Protein AF-A0A526YST7-F1 (afdb_monomer)

Mean predicted aligned error: 5.04 Å

Solvent-accessible surface area (backbone atoms only — not comparable to full-atom values): 2818 Å² total; per-residue (Å²): 132,85,84,71,52,74,64,58,55,51,52,48,51,50,26,50,78,66,76,39,73,44,75,39,87,63,51,84,83,42,65,90,69,79,42,54,70,42,51,79,83,81,107

pLDDT: mean 84.12, std 10.34, range [46.53, 93.56]

Secondary structure (DSSP, 8-state):
-----HHHHHHHHHHHHTT--EE-S-GGGTGGGT--EE-TT--

Radius of gyration: 10.04 Å; Cα contacts (8 Å, |Δi|>4): 44; chains: 1; bounding box: 21×18×28 Å

Foldseek 3Di:
DDPQPPVVLVLLVVCVVVVHEAEDCPVVSCVPSPGHYDDPVVD

Sequence (43 aa):
GRTRGSADTLIAATAFVHDLILVTRNVADFDDTGVTVLDPWTI

Structure (mmCIF, N/CA/C/O backbone):
data_AF-A0A526YST7-F1
#
_entry.id   AF-A0A526YST7-F1
#
loop_
_atom_site.group_PDB
_atom_site.id
_atom_site.type_symbol
_atom_site.label_atom_id
_atom_site.label_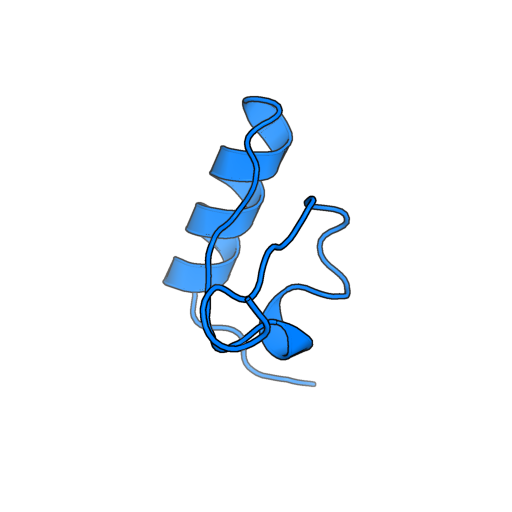alt_id
_atom_site.label_comp_id
_atom_site.label_asym_id
_atom_site.label_entity_id
_atom_site.label_seq_id
_atom_site.pdbx_PDB_ins_code
_atom_site.Cartn_x
_atom_site.Cartn_y
_atom_site.Cartn_z
_atom_site.occupancy
_atom_site.B_iso_or_equiv
_atom_site.auth_seq_id
_atom_site.auth_comp_id
_atom_site.auth_asym_id
_atom_site.auth_atom_id
_atom_site.pdbx_PDB_model_num
ATOM 1 N N . GLY A 1 1 ? 11.244 -12.984 8.726 1.00 46.53 1 GLY A N 1
ATOM 2 C CA . GLY A 1 1 ? 10.366 -11.805 8.824 1.00 46.53 1 GLY A CA 1
ATOM 3 C C . GLY A 1 1 ? 10.960 -10.722 7.963 1.00 46.53 1 GLY A C 1
ATOM 4 O O . GLY A 1 1 ? 12.138 -10.438 8.127 1.00 46.53 1 GLY A O 1
ATOM 5 N N . ARG A 1 2 ? 10.212 -10.205 6.989 1.00 58.44 2 ARG A N 1
ATOM 6 C CA . ARG A 1 2 ? 10.688 -9.133 6.111 1.00 58.44 2 ARG A CA 1
ATOM 7 C C . ARG A 1 2 ? 10.629 -7.830 6.909 1.00 58.44 2 ARG A C 1
ATOM 9 O O . ARG A 1 2 ? 9.552 -7.456 7.367 1.00 58.44 2 ARG A O 1
ATOM 16 N N . THR A 1 3 ? 11.768 -7.189 7.149 1.00 58.88 3 THR A N 1
ATOM 17 C CA . THR A 1 3 ? 11.817 -5.902 7.853 1.00 58.88 3 THR A CA 1
ATOM 18 C C . THR A 1 3 ? 11.291 -4.833 6.904 1.00 58.88 3 THR A C 1
ATOM 20 O O . THR A 1 3 ? 12.033 -4.324 6.072 1.00 58.88 3 THR A O 1
ATOM 23 N N . ARG A 1 4 ? 9.989 -4.550 6.972 1.00 68.81 4 ARG A N 1
ATOM 24 C CA . ARG A 1 4 ? 9.386 -3.430 6.243 1.00 68.81 4 ARG A CA 1
ATOM 25 C C . ARG A 1 4 ? 9.873 -2.131 6.869 1.00 68.81 4 ARG A C 1
ATOM 27 O O . ARG A 1 4 ? 9.976 -2.047 8.098 1.00 68.81 4 ARG A O 1
ATOM 34 N N . GLY A 1 5 ? 10.179 -1.128 6.050 1.00 76.44 5 GLY A N 1
ATOM 35 C CA . GLY A 1 5 ? 10.444 0.202 6.576 1.00 76.44 5 GLY A CA 1
ATOM 36 C C . GLY A 1 5 ? 9.223 0.683 7.361 1.00 76.44 5 GLY A C 1
ATOM 37 O O . GLY A 1 5 ? 8.078 0.463 6.955 1.00 76.44 5 GLY A O 1
ATOM 38 N N . SER A 1 6 ? 9.438 1.352 8.493 1.00 80.62 6 SER A N 1
ATOM 39 C CA . SER A 1 6 ? 8.348 2.017 9.222 1.00 80.62 6 SER A CA 1
ATOM 40 C C . SER A 1 6 ? 7.581 2.993 8.315 1.00 80.62 6 SER A C 1
ATOM 42 O O . SER A 1 6 ? 6.365 3.119 8.437 1.00 80.62 6 SER A O 1
ATOM 44 N N . ALA A 1 7 ? 8.275 3.606 7.351 1.00 84.94 7 ALA A N 1
ATOM 45 C CA . ALA A 1 7 ? 7.689 4.440 6.306 1.00 84.94 7 ALA A CA 1
ATOM 46 C C . ALA A 1 7 ? 6.726 3.669 5.383 1.00 84.94 7 ALA A C 1
ATOM 48 O O . ALA A 1 7 ? 5.608 4.127 5.173 1.00 84.94 7 ALA A O 1
ATOM 49 N N . ASP A 1 8 ? 7.106 2.484 4.893 1.00 84.81 8 ASP A N 1
ATOM 50 C CA . ASP A 1 8 ? 6.267 1.681 3.986 1.00 84.81 8 ASP A CA 1
ATOM 51 C C . ASP A 1 8 ? 4.957 1.272 4.663 1.00 84.81 8 ASP A C 1
ATOM 53 O O . ASP A 1 8 ? 3.880 1.330 4.074 1.00 84.81 8 ASP A O 1
ATOM 57 N N . THR A 1 9 ? 5.034 0.935 5.951 1.00 86.56 9 THR A N 1
ATOM 58 C CA . THR A 1 9 ? 3.851 0.573 6.742 1.00 86.56 9 THR A CA 1
ATOM 59 C C . THR A 1 9 ? 2.893 1.759 6.892 1.00 86.56 9 THR A C 1
ATOM 61 O O . THR A 1 9 ? 1.682 1.589 6.768 1.00 86.56 9 THR A O 1
ATOM 64 N N . LEU A 1 10 ? 3.419 2.970 7.109 1.00 90.50 10 LEU A N 1
ATOM 65 C CA . LEU A 1 10 ? 2.612 4.193 7.194 1.00 90.50 10 LEU A CA 1
ATOM 66 C C . LEU A 1 10 ? 1.979 4.565 5.847 1.00 90.50 10 LEU A C 1
ATOM 68 O O . LEU A 1 10 ? 0.810 4.954 5.804 1.00 90.50 10 LEU A O 1
ATOM 72 N N . ILE A 1 11 ? 2.724 4.413 4.751 1.00 89.94 11 ILE A N 1
ATOM 73 C CA . ILE A 1 11 ? 2.224 4.652 3.391 1.00 89.94 11 ILE A CA 1
ATOM 74 C C . ILE A 1 11 ? 1.078 3.684 3.076 1.00 89.94 11 ILE A C 1
ATOM 76 O O . ILE A 1 11 ? 0.015 4.117 2.632 1.00 89.94 11 ILE A O 1
ATOM 80 N N . ALA A 1 12 ? 1.258 2.395 3.377 1.00 89.00 12 ALA A N 1
ATOM 81 C CA . ALA A 1 12 ? 0.226 1.382 3.186 1.00 89.00 12 ALA A CA 1
ATOM 82 C C . ALA A 1 12 ? -1.027 1.669 4.027 1.00 89.00 12 ALA A C 1
ATOM 84 O O . ALA A 1 12 ? -2.136 1.643 3.502 1.00 89.00 12 ALA A O 1
ATOM 85 N N . ALA A 1 13 ? -0.863 2.002 5.311 1.00 90.69 13 ALA A N 1
ATOM 86 C CA . ALA A 1 13 ? -1.988 2.334 6.184 1.00 90.69 13 ALA A CA 1
ATOM 87 C C . ALA A 1 13 ? -2.769 3.560 5.680 1.00 90.69 13 ALA A C 1
ATOM 89 O O . ALA A 1 13 ? -3.998 3.566 5.710 1.00 90.69 13 ALA A O 1
ATOM 90 N N . THR A 1 14 ? -2.065 4.573 5.171 1.00 92.19 14 THR A N 1
ATOM 91 C CA . THR A 1 14 ? -2.692 5.769 4.589 1.00 92.19 14 THR A CA 1
ATOM 92 C C . THR A 1 14 ? -3.490 5.410 3.338 1.00 92.19 14 THR A C 1
ATOM 94 O O . THR A 1 14 ? -4.653 5.788 3.225 1.00 92.19 14 THR A O 1
ATOM 97 N N . ALA A 1 15 ? -2.902 4.641 2.419 1.00 92.81 15 ALA A N 1
ATOM 98 C CA . ALA A 1 15 ? -3.598 4.216 1.208 1.00 92.81 15 ALA A CA 1
ATOM 99 C C . ALA A 1 15 ? -4.837 3.362 1.524 1.00 92.81 15 ALA A C 1
ATOM 101 O O . ALA A 1 15 ? -5.887 3.571 0.927 1.00 92.81 15 ALA A O 1
ATOM 102 N N . PHE A 1 16 ? -4.744 2.479 2.521 1.00 91.00 16 PHE A N 1
ATOM 103 C CA . PHE A 1 16 ? -5.857 1.646 2.972 1.00 91.00 16 PHE A CA 1
ATOM 104 C C . PHE A 1 16 ? -7.017 2.464 3.561 1.00 91.00 16 PH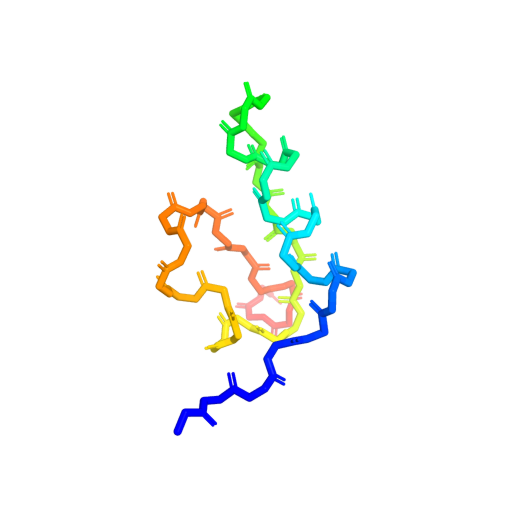E A C 1
ATOM 106 O O . PHE A 1 16 ? -8.165 2.282 3.171 1.00 91.00 16 PHE A O 1
ATOM 113 N N . VAL A 1 17 ? -6.731 3.385 4.490 1.00 93.56 17 VAL A N 1
ATOM 114 C CA . VAL A 1 17 ? -7.767 4.184 5.178 1.00 93.56 17 VAL A CA 1
ATOM 115 C C . VAL A 1 17 ? -8.487 5.140 4.225 1.00 93.56 17 VAL A C 1
ATOM 117 O O . VAL A 1 17 ? -9.658 5.454 4.436 1.00 93.56 17 VAL A O 1
ATOM 120 N N . HIS A 1 18 ? -7.796 5.607 3.188 1.00 93.44 18 HIS A N 1
ATOM 121 C CA . HIS A 1 18 ? -8.326 6.576 2.232 1.00 93.44 18 HIS A CA 1
ATOM 122 C C . HIS A 1 18 ? -8.813 5.956 0.913 1.00 93.44 18 HIS A C 1
ATOM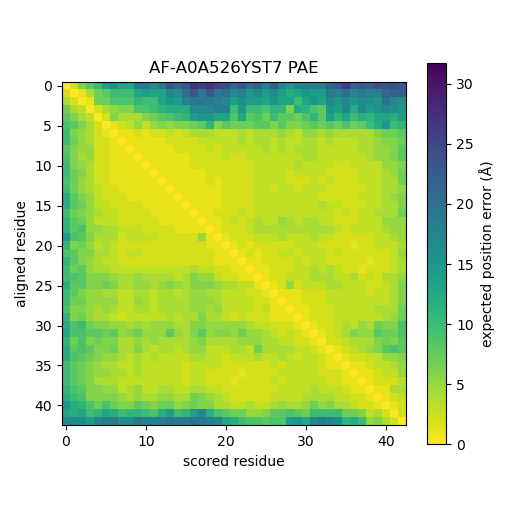 124 O O . HIS A 1 18 ? -9.166 6.712 0.011 1.00 93.44 18 HIS A O 1
ATOM 130 N N . ASP A 1 19 ? -8.838 4.623 0.799 1.00 89.94 19 ASP A N 1
ATOM 131 C CA . ASP A 1 19 ? -9.220 3.895 -0.423 1.00 89.94 19 ASP A CA 1
ATOM 132 C C . ASP A 1 19 ? -8.431 4.357 -1.669 1.00 89.94 19 ASP A C 1
ATOM 134 O O . ASP A 1 19 ? -8.968 4.588 -2.753 1.00 89.94 19 ASP A O 1
ATOM 138 N N . LEU A 1 20 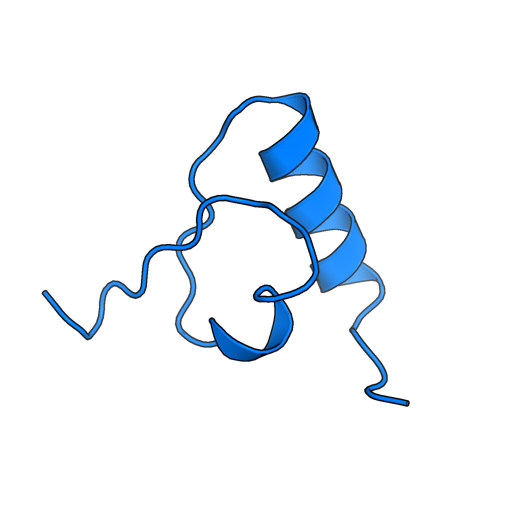? -7.120 4.563 -1.494 1.00 92.69 20 LEU A N 1
ATOM 139 C CA . LEU A 1 20 ? -6.206 5.007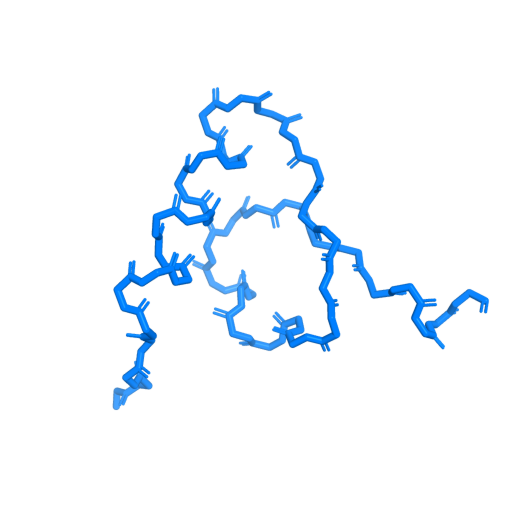 -2.548 1.00 92.69 20 LEU A CA 1
ATOM 140 C C . LEU A 1 20 ? -5.458 3.825 -3.170 1.00 92.69 20 LEU A C 1
ATOM 142 O O . LEU A 1 20 ? -5.152 2.829 -2.515 1.00 92.69 20 LEU A O 1
ATOM 146 N N . ILE A 1 21 ? -5.066 3.995 -4.433 1.00 91.00 21 ILE A N 1
ATOM 147 C CA . ILE A 1 21 ? -4.173 3.070 -5.132 1.00 91.00 21 ILE A CA 1
ATOM 148 C C . ILE A 1 21 ? -2.724 3.480 -4.860 1.00 91.00 21 ILE A C 1
ATOM 150 O O . ILE A 1 21 ? -2.312 4.600 -5.175 1.00 91.00 21 ILE A O 1
ATOM 154 N N . LEU A 1 22 ? -1.937 2.566 -4.298 1.00 90.44 22 LEU A N 1
ATOM 155 C CA . LEU A 1 22 ? -0.519 2.773 -4.047 1.00 90.44 22 LEU A CA 1
ATOM 156 C C . LEU A 1 22 ? 0.291 2.488 -5.314 1.00 90.44 22 LEU A C 1
ATOM 158 O O . LEU A 1 22 ? 0.418 1.345 -5.742 1.00 90.44 22 LEU A O 1
ATOM 162 N N . VAL A 1 23 ? 0.879 3.524 -5.904 1.00 91.00 23 VAL A N 1
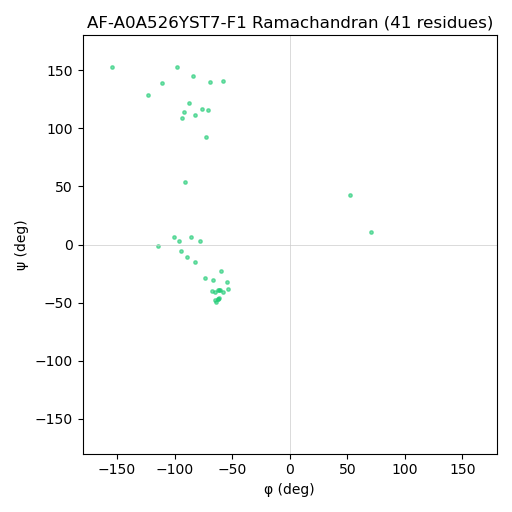ATOM 163 C CA . VAL A 1 23 ? 1.738 3.382 -7.086 1.00 91.00 23 VAL A CA 1
ATOM 164 C C .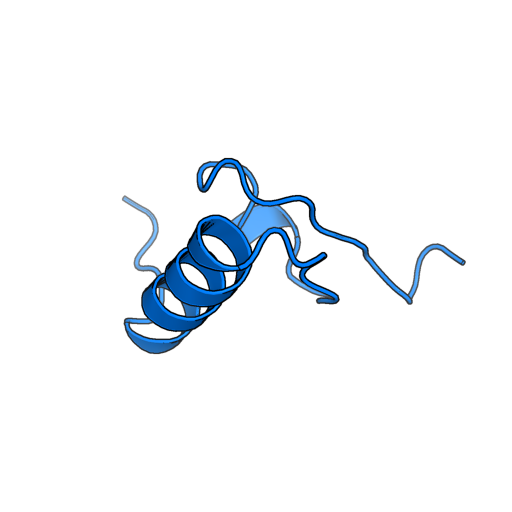 VAL A 1 23 ? 3.191 3.219 -6.644 1.00 91.00 23 VAL A C 1
ATOM 166 O O . VAL A 1 23 ? 3.775 4.143 -6.076 1.00 91.00 23 VAL A O 1
ATOM 169 N N . THR A 1 24 ? 3.793 2.055 -6.887 1.00 88.19 24 THR A N 1
ATOM 170 C CA . THR A 1 24 ? 5.187 1.777 -6.503 1.00 88.19 24 THR A CA 1
ATOM 171 C C . THR A 1 24 ? 5.812 0.708 -7.389 1.00 88.19 24 THR A C 1
ATOM 173 O O . THR A 1 24 ? 5.133 -0.183 -7.884 1.00 88.19 24 THR A O 1
ATOM 176 N N . ARG A 1 25 ? 7.138 0.763 -7.541 1.00 89.00 25 ARG A N 1
ATOM 177 C CA . ARG A 1 25 ? 7.917 -0.314 -8.170 1.00 89.00 25 ARG A CA 1
ATOM 178 C C . ARG A 1 25 ? 8.046 -1.539 -7.253 1.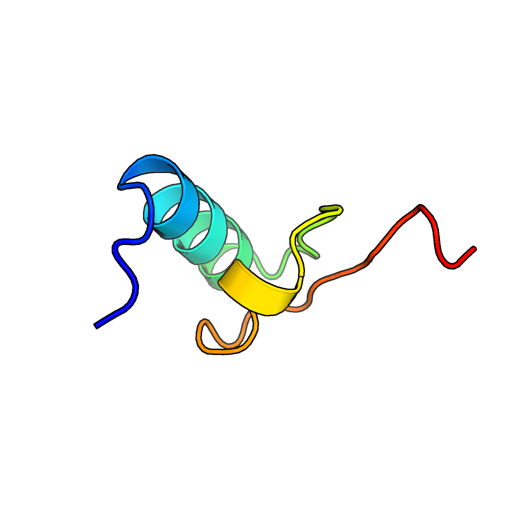00 89.00 25 ARG A C 1
ATOM 180 O O . ARG A 1 25 ? 8.187 -2.662 -7.724 1.00 89.00 25 ARG A O 1
ATOM 187 N N . ASN A 1 26 ? 8.019 -1.342 -5.935 1.00 86.19 26 ASN A N 1
ATOM 188 C CA . ASN A 1 26 ? 8.283 -2.404 -4.959 1.00 86.19 26 ASN A CA 1
ATOM 189 C C . ASN A 1 26 ? 6.997 -3.125 -4.538 1.00 86.19 26 ASN A C 1
ATOM 191 O O . ASN A 1 26 ? 6.709 -3.233 -3.350 1.00 86.19 26 ASN A O 1
ATOM 195 N N . VAL A 1 27 ? 6.221 -3.629 -5.501 1.00 86.31 27 VAL A N 1
ATOM 196 C CA . VAL A 1 27 ? 4.913 -4.265 -5.236 1.00 86.31 27 VAL A CA 1
ATOM 197 C C . VAL A 1 27 ? 5.007 -5.383 -4.191 1.00 86.31 27 VAL A C 1
ATOM 199 O O . VAL A 1 27 ? 4.164 -5.479 -3.305 1.00 86.31 27 VAL A O 1
ATOM 202 N N . ALA A 1 28 ? 6.091 -6.164 -4.222 1.00 84.81 28 ALA A N 1
ATOM 203 C CA . ALA A 1 28 ? 6.323 -7.281 -3.305 1.00 84.81 28 ALA A CA 1
ATOM 204 C C . ALA A 1 28 ? 6.375 -6.892 -1.814 1.00 84.81 28 ALA A C 1
ATOM 206 O O . ALA A 1 28 ? 6.165 -7.747 -0.956 1.00 84.81 28 ALA A O 1
ATOM 207 N N . ASP A 1 29 ? 6.668 -5.633 -1.480 1.00 82.12 29 ASP A N 1
ATOM 208 C CA . ASP A 1 29 ? 6.704 -5.184 -0.083 1.00 82.12 29 ASP A CA 1
ATOM 209 C C . ASP A 1 29 ? 5.303 -4.839 0.458 1.00 82.12 29 ASP A C 1
ATOM 211 O O . ASP A 1 29 ? 5.109 -4.764 1.676 1.00 82.12 29 ASP A O 1
ATOM 215 N N . PHE A 1 30 ? 4.323 -4.689 -0.438 1.00 83.81 30 PHE A N 1
ATOM 216 C CA . PHE A 1 30 ? 2.954 -4.268 -0.143 1.00 83.81 30 PHE A CA 1
ATOM 217 C C . PHE A 1 30 ? 1.905 -5.357 -0.418 1.00 83.81 30 PHE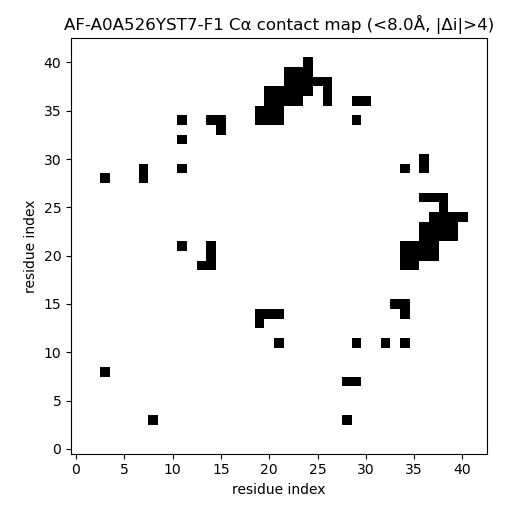 A C 1
ATOM 219 O O . PHE A 1 30 ? 0.736 -5.154 -0.117 1.00 83.81 30 PHE A O 1
ATOM 226 N N . ASP A 1 31 ? 2.306 -6.529 -0.911 1.00 81.50 31 ASP A N 1
ATOM 227 C CA . ASP A 1 31 ? 1.388 -7.627 -1.253 1.00 81.50 31 ASP A CA 1
ATOM 228 C C . ASP A 1 31 ? 0.537 -8.081 -0.044 1.00 81.50 31 ASP A C 1
ATOM 230 O O . ASP A 1 31 ? -0.679 -8.226 -0.143 1.00 81.50 31 ASP A O 1
ATOM 234 N N . ASP A 1 32 ? 1.136 -8.172 1.154 1.00 81.06 32 ASP A N 1
ATOM 235 C CA . ASP A 1 32 ? 0.396 -8.581 2.363 1.00 81.06 32 ASP A CA 1
ATOM 236 C C . ASP A 1 32 ? -0.335 -7.429 3.097 1.00 81.06 32 ASP A C 1
ATOM 238 O O . ASP A 1 32 ? -0.808 -7.637 4.215 1.00 81.06 32 ASP A O 1
ATOM 242 N N . THR A 1 33 ? -0.379 -6.192 2.574 1.00 81.56 33 THR A N 1
ATOM 243 C CA . THR A 1 33 ? -1.065 -5.072 3.272 1.00 81.56 33 THR A CA 1
ATOM 244 C C . THR A 1 33 ? -2.546 -4.939 2.926 1.00 81.56 33 THR A C 1
ATOM 246 O O . THR A 1 33 ? -3.244 -4.178 3.595 1.00 81.56 33 THR A O 1
ATOM 249 N N . GLY A 1 34 ? -3.033 -5.650 1.903 1.00 82.94 34 GLY A N 1
ATOM 250 C CA . GLY A 1 34 ? -4.421 -5.546 1.434 1.00 82.94 34 GLY A CA 1
ATOM 251 C C . GLY A 1 34 ? -4.749 -4.225 0.726 1.00 82.94 34 GLY A C 1
ATOM 252 O O . GLY A 1 34 ? -5.917 -3.940 0.477 1.00 82.94 34 GLY A O 1
ATOM 253 N N . VAL A 1 35 ? -3.734 -3.416 0.415 1.00 89.19 35 VAL A N 1
ATOM 254 C CA . VAL A 1 35 ? -3.866 -2.180 -0.365 1.00 89.19 35 VAL A CA 1
ATOM 255 C C . VAL A 1 35 ? -3.829 -2.514 -1.852 1.00 89.19 35 VAL A C 1
ATOM 257 O O . VAL A 1 35 ? -3.083 -3.393 -2.276 1.00 89.19 35 VAL A O 1
ATOM 260 N N . THR A 1 36 ? -4.582 -1.778 -2.666 1.00 90.00 36 THR A N 1
ATOM 261 C CA . THR A 1 36 ? -4.478 -1.868 -4.127 1.00 90.00 36 THR A CA 1
ATOM 262 C C . THR A 1 36 ? -3.157 -1.255 -4.586 1.00 90.00 36 THR A C 1
ATOM 264 O O . THR A 1 36 ? -2.948 -0.053 -4.423 1.00 90.00 36 THR A O 1
ATOM 267 N N . VAL A 1 37 ? -2.267 -2.062 -5.169 1.00 90.81 37 VAL A N 1
ATOM 268 C CA . VAL A 1 37 ? -0.942 -1.621 -5.631 1.00 90.81 37 VAL A CA 1
ATOM 269 C C . VAL A 1 37 ? -0.865 -1.636 -7.157 1.00 90.81 37 VAL A C 1
ATOM 271 O O . VAL A 1 37 ? -1.343 -2.570 -7.797 1.00 90.81 37 VAL A O 1
ATOM 274 N N . LEU A 1 38 ? -0.243 -0.610 -7.738 1.00 90.38 38 LEU A N 1
ATOM 275 C CA . LEU A 1 38 ? -0.002 -0.482 -9.176 1.00 90.38 38 LEU A CA 1
ATOM 276 C C . LEU A 1 38 ? 1.500 -0.314 -9.454 1.00 90.38 38 LEU A C 1
ATOM 278 O O . LEU A 1 38 ? 2.128 0.585 -8.892 1.00 90.38 38 LEU A O 1
ATOM 282 N N . ASP A 1 39 ? 2.053 -1.127 -10.360 1.00 90.56 39 ASP A N 1
ATOM 283 C CA . ASP A 1 39 ? 3.423 -0.968 -10.868 1.00 90.56 39 ASP A CA 1
ATOM 284 C C . ASP A 1 39 ? 3.434 -0.145 -12.168 1.00 90.56 39 ASP A C 1
ATOM 286 O O . ASP A 1 39 ? 3.038 -0.657 -13.221 1.00 90.56 39 ASP A O 1
ATOM 290 N N . PRO A 1 40 ? 3.920 1.110 -12.151 1.00 87.31 40 PRO A N 1
ATOM 291 C CA . PRO A 1 40 ? 3.904 1.961 -13.333 1.00 87.31 40 PRO A CA 1
ATOM 292 C C . PRO A 1 40 ? 5.013 1.615 -14.346 1.00 87.31 40 PRO A C 1
ATOM 294 O O . PRO A 1 40 ? 5.137 2.308 -15.349 1.00 87.31 40 PRO A O 1
ATOM 297 N N . TRP A 1 41 ? 5.822 0.573 -14.120 1.00 86.75 41 TRP A N 1
ATOM 298 C CA . TRP A 1 41 ? 6.758 0.037 -15.123 1.00 86.75 41 TRP A CA 1
ATOM 299 C C . TRP A 1 41 ? 6.183 -1.130 -15.930 1.00 86.75 41 TRP A C 1
ATOM 301 O O . TRP A 1 41 ? 6.826 -1.593 -16.870 1.00 86.75 41 TRP A O 1
ATOM 311 N N . THR A 1 42 ? 4.989 -1.604 -15.571 1.00 79.25 42 THR A N 1
ATOM 312 C CA . THR A 1 42 ? 4.279 -2.676 -16.292 1.00 79.25 42 THR A CA 1
ATOM 313 C C . THR A 1 42 ? 3.252 -2.151 -17.303 1.00 79.25 42 THR A C 1
ATOM 315 O O . THR A 1 42 ? 2.566 -2.950 -17.941 1.00 79.25 42 THR A O 1
ATOM 318 N N . ILE A 1 43 ? 3.171 -0.824 -17.457 1.00 61.31 43 ILE A N 1
ATOM 319 C CA . ILE A 1 43 ? 2.334 -0.098 -18.426 1.00 61.31 43 ILE A CA 1
ATOM 320 C C . ILE A 1 43 ? 3.130 0.366 -19.644 1.00 61.31 43 ILE A C 1
ATOM 322 O O . ILE A 1 43 ? 4.328 0.693 -19.490 1.00 61.31 43 ILE A O 1
#

Nearest PDB structures (foldseek):
  2h1o-assembly1_A  TM=8.803E-01  e=2.332E-01  Neisseria gonorrhoeae
  2h1c-assembly1_A  TM=9.524E-01  e=2.684E-01  Neisseria gonorrhoeae
  4fpx-assembly2_B  TM=5.479E-01  e=6.823E+00  Helicobacter pylori 26695
  3phg-assembly2_B  TM=5.139E-01  e=6.823E+00  Helicobacter pylori 26695